Protein AF-A0A9D6QGC8-F1 (afdb_monomer)

Structure (mmCIF, N/CA/C/O backbone):
data_AF-A0A9D6QGC8-F1
#
_entry.id   AF-A0A9D6QGC8-F1
#
loop_
_atom_site.group_PDB
_atom_site.id
_atom_site.type_symbol
_atom_site.label_atom_id
_atom_site.label_alt_id
_atom_site.label_comp_id
_atom_site.label_asym_id
_atom_site.label_entity_id
_atom_site.label_seq_id
_atom_site.pdbx_PDB_ins_code
_atom_site.Cartn_x
_atom_site.Cartn_y
_atom_site.Cartn_z
_atom_site.occupancy
_atom_site.B_iso_or_equiv
_atom_site.auth_seq_id
_atom_site.auth_comp_id
_atom_site.auth_asym_id
_atom_site.auth_atom_id
_atom_site.pdbx_PDB_model_num
ATOM 1 N N . MET A 1 1 ? 54.422 50.737 -32.675 1.00 56.72 1 MET A N 1
ATOM 2 C CA . MET A 1 1 ? 54.166 50.808 -31.214 1.00 56.72 1 MET A CA 1
ATOM 3 C C . MET A 1 1 ? 52.680 50.725 -30.803 1.00 56.72 1 MET A C 1
ATOM 5 O O . MET A 1 1 ? 52.411 50.714 -29.614 1.00 56.72 1 MET A O 1
ATOM 9 N N . LYS A 1 2 ? 51.701 50.590 -31.722 1.00 53.94 2 LYS A N 1
ATOM 10 C CA . LYS A 1 2 ? 50.253 50.582 -31.386 1.00 53.94 2 LYS A CA 1
ATOM 11 C C . LYS A 1 2 ? 49.616 49.194 -31.144 1.00 53.94 2 LYS A C 1
ATOM 13 O O . LYS A 1 2 ? 48.439 49.128 -30.822 1.00 53.94 2 LYS A O 1
ATOM 18 N N . LYS A 1 3 ? 50.363 48.089 -31.296 1.00 56.69 3 LYS A N 1
ATOM 19 C CA . LYS A 1 3 ? 49.828 46.715 -31.143 1.00 56.69 3 LYS A CA 1
ATOM 20 C C . LYS A 1 3 ? 49.886 46.167 -29.709 1.00 56.69 3 LYS A C 1
ATOM 22 O O . LYS A 1 3 ? 49.162 45.233 -29.389 1.00 56.69 3 LYS A O 1
ATOM 27 N N . LEU A 1 4 ? 50.709 46.770 -28.850 1.00 62.41 4 LEU A N 1
ATOM 28 C CA . LEU A 1 4 ? 50.886 46.353 -27.460 1.00 62.41 4 LEU A CA 1
ATOM 29 C C . LEU A 1 4 ? 49.653 46.610 -26.559 1.00 62.41 4 LEU A C 1
ATOM 31 O O . LEU A 1 4 ? 49.290 45.695 -25.827 1.00 62.41 4 LEU A O 1
ATOM 35 N N . PRO A 1 5 ? 48.939 47.758 -26.634 1.00 63.56 5 PRO A N 1
ATOM 36 C CA . PRO A 1 5 ? 47.756 47.971 -25.789 1.00 63.56 5 PRO A CA 1
ATOM 37 C C . PRO A 1 5 ? 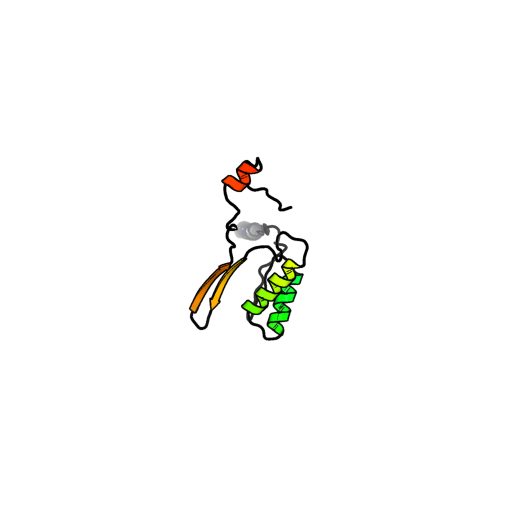46.560 47.097 -26.200 1.00 63.56 5 PRO A C 1
ATOM 39 O O . PRO A 1 5 ? 45.771 46.701 -25.349 1.00 63.56 5 PRO A O 1
ATOM 42 N N . PHE A 1 6 ? 46.449 46.738 -27.485 1.00 66.25 6 PHE A N 1
ATOM 43 C CA . PHE A 1 6 ? 45.386 45.855 -27.976 1.00 66.25 6 PHE A CA 1
ATOM 44 C C . PHE A 1 6 ? 45.568 44.412 -27.484 1.00 66.25 6 PHE A C 1
ATOM 46 O O . PHE A 1 6 ? 44.604 43.762 -27.093 1.00 66.25 6 PHE A O 1
ATOM 53 N N . LEU A 1 7 ? 46.815 43.930 -27.431 1.00 64.12 7 LEU A N 1
ATOM 54 C CA . LEU A 1 7 ? 47.127 42.593 -26.923 1.00 64.12 7 LEU A CA 1
ATOM 55 C C . LEU A 1 7 ? 46.825 42.467 -25.418 1.00 64.12 7 LEU A C 1
ATOM 57 O O . LEU A 1 7 ? 46.305 41.448 -24.975 1.00 64.12 7 LEU A O 1
ATOM 61 N N . VAL A 1 8 ? 47.098 43.523 -24.645 1.00 67.50 8 VAL A N 1
ATOM 62 C CA . VAL A 1 8 ? 46.820 43.572 -23.200 1.00 67.50 8 VAL A CA 1
ATOM 63 C C . VAL A 1 8 ? 45.312 43.582 -22.919 1.00 67.50 8 VAL A C 1
ATOM 65 O O . VAL A 1 8 ? 44.857 42.879 -22.021 1.00 67.50 8 VAL A O 1
ATOM 68 N N . LEU A 1 9 ? 44.517 44.298 -23.720 1.00 63.75 9 LEU A N 1
ATOM 69 C CA . LEU A 1 9 ? 43.056 44.333 -23.571 1.00 63.75 9 LEU A CA 1
ATOM 70 C C . LEU A 1 9 ? 42.395 42.972 -23.886 1.00 63.75 9 LEU A C 1
ATOM 72 O O . LEU A 1 9 ? 41.439 42.561 -23.226 1.00 63.75 9 LEU A O 1
ATOM 76 N N . VAL A 1 10 ? 42.937 42.239 -24.864 1.00 67.12 10 VAL A N 1
ATOM 77 C CA . VAL A 1 10 ? 42.495 40.872 -25.195 1.00 67.12 10 VAL A CA 1
ATOM 78 C C . VAL A 1 10 ? 42.875 39.885 -24.083 1.00 67.12 10 VAL A C 1
ATOM 80 O O . VAL A 1 10 ? 42.065 39.053 -23.692 1.00 67.12 10 VAL A O 1
ATOM 83 N N . LEU A 1 11 ? 44.064 40.013 -23.490 1.00 60.69 11 LEU A N 1
ATOM 84 C CA . LEU A 1 11 ? 44.482 39.164 -22.366 1.00 60.69 11 LEU A CA 1
ATOM 85 C C . LEU A 1 11 ? 43.648 39.388 -21.092 1.00 60.69 11 LEU A C 1
ATOM 87 O O . LEU A 1 11 ? 43.350 38.425 -20.390 1.00 60.69 11 LEU A O 1
ATOM 91 N N . ILE A 1 12 ? 43.219 40.624 -20.817 1.00 62.44 12 ILE A N 1
ATOM 92 C CA . ILE A 1 12 ? 42.368 40.954 -19.656 1.00 62.44 12 ILE A CA 1
ATOM 93 C C . ILE A 1 12 ? 40.920 40.467 -19.852 1.00 62.44 12 ILE A C 1
ATOM 95 O O . ILE A 1 12 ? 40.269 40.047 -18.896 1.00 62.44 12 ILE A O 1
ATOM 99 N N . SER A 1 13 ? 40.410 40.459 -21.087 1.00 59.34 13 SER A N 1
ATOM 100 C CA . SER A 1 13 ? 39.078 39.900 -21.376 1.00 59.34 13 SER A CA 1
ATOM 101 C C . SER A 1 13 ? 39.044 38.367 -21.303 1.00 59.34 13 SER A C 1
ATOM 103 O O . SER A 1 13 ? 38.021 37.810 -20.906 1.00 59.34 13 SER A O 1
ATOM 105 N N . LEU A 1 14 ? 40.162 37.682 -21.578 1.00 57.22 14 LEU A N 1
ATOM 106 C CA . LEU A 1 14 ? 40.279 36.232 -21.371 1.00 57.22 14 LEU A CA 1
ATOM 107 C C . LEU A 1 14 ? 40.348 35.823 -19.888 1.00 57.22 14 LEU A C 1
ATOM 109 O O . LEU A 1 14 ? 39.876 34.741 -19.544 1.00 57.22 14 LEU A O 1
ATOM 113 N N . THR A 1 15 ? 40.893 36.655 -18.995 1.00 57.03 15 THR A N 1
ATOM 114 C CA . THR A 1 15 ? 40.943 36.345 -17.551 1.00 57.03 15 THR A CA 1
ATOM 115 C C . THR A 1 15 ? 39.657 36.719 -16.809 1.00 57.03 15 THR A C 1
ATOM 117 O O . THR A 1 15 ? 39.335 36.089 -15.801 1.00 57.03 15 THR A O 1
ATOM 120 N N . GLY A 1 16 ? 38.873 37.671 -17.329 1.00 53.28 16 GLY A N 1
ATOM 121 C CA . GLY A 1 16 ? 37.574 38.069 -16.770 1.00 53.28 16 GLY A CA 1
ATOM 122 C C . GLY A 1 16 ? 36.447 37.039 -16.931 1.00 53.28 16 GLY A C 1
ATOM 123 O O . GLY A 1 16 ? 35.463 37.102 -16.200 1.00 53.28 16 GLY A O 1
ATOM 124 N N . PHE A 1 17 ? 36.590 36.061 -17.833 1.00 53.75 17 PHE A N 1
ATOM 125 C CA . PHE A 1 17 ? 35.578 35.018 -18.073 1.00 53.75 17 PHE A CA 1
ATOM 126 C C . PHE A 1 17 ? 35.745 33.754 -17.209 1.00 53.75 17 PHE A C 1
ATOM 128 O O . PHE A 1 17 ? 34.935 32.834 -17.301 1.00 53.75 17 PHE A O 1
ATOM 135 N N . SER A 1 18 ? 36.760 33.708 -16.338 1.00 52.72 18 SER A N 1
ATOM 136 C CA . SER A 1 18 ? 37.035 32.557 -15.461 1.00 52.72 18 SER A CA 1
ATOM 137 C C . SER A 1 18 ? 36.443 32.673 -14.053 1.00 52.72 18 SER A C 1
ATOM 139 O O . SER A 1 18 ? 36.814 31.901 -13.166 1.00 52.72 18 SER A O 1
ATOM 141 N N . GLN A 1 19 ? 35.467 33.560 -13.825 1.00 54.50 19 GLN A N 1
ATOM 142 C CA . GLN A 1 19 ? 34.570 33.385 -12.681 1.00 54.50 19 GLN A CA 1
ATOM 143 C C . GLN A 1 19 ? 33.618 32.230 -12.988 1.00 54.50 19 GLN A C 1
ATOM 145 O O . GLN A 1 19 ? 32.498 32.400 -13.461 1.00 54.50 19 GLN A O 1
ATOM 150 N N . SER A 1 20 ? 34.118 31.018 -12.751 1.00 51.34 20 SER A N 1
ATOM 151 C CA . SER A 1 20 ? 33.301 29.817 -12.742 1.00 51.34 20 SER A CA 1
ATOM 152 C C . SER A 1 20 ? 32.107 30.050 -11.824 1.00 51.34 20 SER A C 1
ATOM 154 O O . SER A 1 20 ? 32.278 30.335 -10.638 1.00 51.34 20 SER A O 1
ATOM 156 N N . PHE A 1 21 ? 30.911 29.867 -12.379 1.00 51.66 21 PHE A N 1
ATOM 157 C CA . PHE A 1 21 ? 29.639 29.672 -11.689 1.00 51.66 21 PHE A CA 1
ATOM 158 C C . PHE A 1 21 ? 29.678 28.411 -10.799 1.00 51.66 21 PHE A C 1
ATOM 160 O O . PHE A 1 21 ? 28.855 27.510 -10.919 1.00 51.66 21 PHE A O 1
ATOM 167 N N . ASN A 1 22 ? 30.629 28.323 -9.869 1.00 52.72 22 ASN A N 1
ATOM 168 C CA . ASN A 1 22 ? 30.672 27.302 -8.826 1.00 52.72 22 ASN A CA 1
ATOM 169 C C . ASN A 1 22 ? 29.744 27.672 -7.661 1.00 52.72 22 ASN A C 1
ATOM 171 O O . ASN A 1 22 ? 30.032 27.388 -6.505 1.00 52.72 22 ASN A O 1
ATOM 175 N N . ALA A 1 23 ? 28.578 28.235 -7.968 1.00 52.53 23 ALA A N 1
ATOM 176 C CA . ALA A 1 23 ? 27.414 28.046 -7.124 1.00 52.53 23 ALA A CA 1
ATOM 177 C C . ALA A 1 23 ? 26.822 26.678 -7.486 1.00 52.53 23 ALA A C 1
ATOM 179 O O . ALA A 1 23 ? 25.759 26.596 -8.093 1.00 52.53 23 ALA A O 1
ATOM 180 N N . ARG A 1 24 ? 27.527 25.581 -7.164 1.00 58.41 24 ARG A N 1
ATOM 181 C CA . ARG A 1 24 ? 26.844 24.289 -7.050 1.00 58.41 24 ARG A CA 1
ATOM 182 C C . ARG A 1 24 ? 25.877 24.468 -5.879 1.00 58.41 24 ARG A C 1
ATOM 184 O O . ARG A 1 24 ? 26.365 24.653 -4.762 1.00 58.41 24 ARG A O 1
ATOM 191 N N . PRO A 1 25 ? 24.547 24.442 -6.086 1.00 59.00 25 PRO A N 1
ATOM 192 C CA . PRO A 1 25 ? 23.637 24.270 -4.961 1.00 59.00 25 PRO A CA 1
ATOM 193 C C . PRO A 1 25 ? 24.146 23.036 -4.217 1.00 59.00 25 PRO A C 1
ATOM 195 O O . PRO A 1 25 ? 24.490 22.057 -4.887 1.00 59.00 25 PRO A O 1
ATOM 198 N N . GLY A 1 26 ? 24.308 23.104 -2.891 1.00 66.25 26 GLY A N 1
ATOM 199 C CA . GLY A 1 26 ? 24.860 21.993 -2.111 1.00 66.25 26 GLY A CA 1
ATOM 200 C C . GLY A 1 26 ? 24.269 20.671 -2.605 1.00 66.25 26 GLY A C 1
ATOM 201 O O . GLY A 1 26 ? 23.048 20.532 -2.667 1.00 66.25 26 GLY A O 1
ATOM 202 N N . GLY A 1 27 ? 25.127 19.771 -3.099 1.00 74.25 27 GLY A N 1
ATOM 203 C CA . GLY A 1 27 ? 24.678 18.606 -3.856 1.00 74.25 27 GLY A CA 1
ATOM 204 C C . GLY A 1 27 ? 23.659 17.797 -3.058 1.00 74.25 27 GLY A C 1
ATOM 205 O O . GLY A 1 27 ? 23.874 17.509 -1.879 1.00 74.25 27 GLY A O 1
ATOM 206 N N . THR A 1 28 ? 22.540 17.436 -3.690 1.00 82.56 28 THR A N 1
ATOM 207 C CA . THR A 1 28 ? 21.552 16.559 -3.053 1.00 82.56 28 THR A CA 1
ATOM 208 C C . THR A 1 28 ? 22.207 15.229 -2.666 1.00 82.56 28 THR A C 1
ATOM 210 O O . THR A 1 28 ? 22.909 14.617 -3.468 1.00 82.56 28 THR A O 1
ATOM 213 N N . GLN A 1 29 ? 21.940 14.747 -1.450 1.00 85.31 29 GLN A N 1
ATOM 214 C CA . GLN A 1 29 ? 22.328 13.395 -1.014 1.00 85.31 29 GLN A CA 1
ATOM 215 C C . GLN A 1 29 ? 21.466 12.297 -1.670 1.00 85.31 29 GLN A C 1
ATOM 217 O O . GLN A 1 29 ? 21.697 11.109 -1.467 1.00 85.31 29 GLN A O 1
ATOM 222 N N . LYS A 1 30 ? 20.446 12.690 -2.443 1.00 85.75 30 LYS A N 1
ATOM 223 C CA . LYS A 1 30 ? 19.531 11.811 -3.177 1.00 85.75 30 LYS A CA 1
ATOM 224 C C . LYS A 1 30 ? 19.478 12.279 -4.634 1.00 85.75 30 LYS A C 1
ATOM 226 O O . LYS A 1 30 ? 18.610 13.089 -4.974 1.00 85.75 30 LYS A O 1
ATOM 231 N N . PRO A 1 31 ? 20.438 11.867 -5.479 1.00 89.12 31 PRO A N 1
ATOM 232 C CA . PRO A 1 31 ? 20.408 12.210 -6.893 1.00 89.12 31 PRO A CA 1
ATOM 233 C C . PRO A 1 31 ? 19.198 11.557 -7.586 1.00 89.12 31 PRO A C 1
ATOM 235 O O . PRO A 1 31 ? 18.719 10.517 -7.123 1.00 89.12 31 PRO A O 1
ATOM 238 N N . PRO A 1 32 ? 18.703 12.127 -8.699 1.00 91.25 32 PRO A N 1
ATOM 239 C CA . PRO A 1 32 ? 17.656 11.499 -9.496 1.00 91.25 32 PRO A CA 1
ATOM 240 C C . PRO A 1 32 ? 18.063 10.094 -9.953 1.00 91.25 32 PRO A C 1
ATOM 242 O O . PRO A 1 32 ? 19.122 9.903 -10.558 1.00 91.25 32 PRO A O 1
ATOM 245 N N . LEU A 1 33 ? 17.205 9.114 -9.680 1.00 91.69 33 LEU A N 1
ATOM 246 C CA . LEU A 1 33 ? 17.371 7.747 -10.159 1.00 91.69 33 LEU A CA 1
ATOM 247 C C . LEU A 1 33 ? 16.651 7.584 -11.497 1.00 91.69 33 LEU A C 1
ATOM 249 O O . LEU A 1 33 ? 15.549 8.093 -11.681 1.00 91.69 33 LEU A O 1
ATOM 253 N N . HIS A 1 34 ? 17.264 6.842 -12.416 1.00 94.25 34 HIS A N 1
ATOM 254 C CA . HIS A 1 34 ? 16.695 6.536 -13.725 1.00 94.25 34 HIS A CA 1
ATOM 255 C C . HIS A 1 34 ? 16.523 5.022 -13.855 1.00 94.25 34 HIS A C 1
ATOM 257 O O . HIS A 1 34 ? 17.431 4.262 -13.525 1.00 94.25 34 HIS A O 1
ATOM 263 N N . GLY A 1 35 ? 15.362 4.583 -14.340 1.00 93.12 35 GLY A N 1
ATOM 264 C CA . GLY A 1 35 ? 15.049 3.172 -14.558 1.00 93.12 35 GLY A CA 1
ATOM 265 C C . GLY A 1 35 ? 14.383 2.982 -15.914 1.00 93.12 35 GLY A C 1
ATOM 266 O O . GLY A 1 35 ? 13.453 3.710 -16.248 1.00 93.12 35 GLY A O 1
ATOM 267 N N . LYS A 1 36 ? 14.867 2.018 -16.706 1.00 94.06 36 LYS A N 1
ATOM 268 C CA . LYS A 1 36 ? 14.320 1.713 -18.042 1.00 94.06 36 LYS A CA 1
ATOM 269 C C . LYS A 1 36 ? 13.187 0.683 -18.006 1.00 94.06 36 LYS A C 1
ATOM 271 O O . LYS A 1 36 ? 12.279 0.752 -18.823 1.00 94.06 36 LYS A O 1
ATOM 276 N N . ASN A 1 37 ? 13.264 -0.269 -17.074 1.00 91.94 37 ASN A N 1
ATOM 277 C CA . ASN A 1 37 ? 12.376 -1.435 -17.042 1.00 91.94 37 ASN A CA 1
ATOM 278 C C . ASN A 1 37 ? 11.396 -1.383 -15.867 1.00 91.94 37 ASN A C 1
ATOM 280 O O . ASN A 1 37 ? 10.218 -1.680 -16.026 1.00 91.94 37 ASN A O 1
ATOM 284 N N . TRP A 1 38 ? 11.890 -1.023 -14.685 1.00 94.44 38 TRP A N 1
ATOM 285 C CA . TRP A 1 38 ? 11.096 -0.914 -13.470 1.00 94.44 38 TRP A CA 1
ATOM 286 C C . TRP A 1 38 ? 11.811 -0.017 -12.461 1.00 94.44 38 TRP A C 1
ATOM 288 O O . TRP A 1 38 ? 13.015 0.234 -12.570 1.00 94.44 38 TRP A O 1
ATOM 298 N N . MET A 1 39 ? 11.053 0.462 -11.481 1.00 96.38 39 MET A N 1
ATOM 299 C CA . MET A 1 39 ? 11.557 1.212 -10.340 1.00 96.38 39 MET A CA 1
ATOM 300 C C . MET A 1 39 ? 10.630 0.966 -9.145 1.00 96.38 39 MET A C 1
ATOM 302 O O . MET A 1 39 ? 9.413 0.990 -9.302 1.00 96.38 39 MET A O 1
ATOM 306 N N . ALA A 1 40 ? 11.203 0.729 -7.965 1.00 96.56 40 ALA A N 1
ATOM 307 C CA . ALA A 1 40 ? 10.471 0.602 -6.706 1.00 96.56 40 ALA A CA 1
ATOM 308 C C . ALA A 1 40 ? 10.984 1.671 -5.734 1.00 96.56 40 ALA A C 1
ATOM 310 O O . ALA A 1 40 ? 12.181 1.729 -5.458 1.00 96.56 40 ALA A O 1
ATOM 311 N N . ILE A 1 41 ? 10.096 2.539 -5.243 1.00 95.38 41 ILE A N 1
ATOM 312 C CA . ILE A 1 41 ? 10.448 3.669 -4.368 1.00 95.38 41 ILE A CA 1
ATOM 313 C C . ILE A 1 41 ? 9.512 3.689 -3.165 1.00 95.38 41 ILE A C 1
ATOM 315 O O . ILE A 1 41 ? 8.297 3.627 -3.312 1.00 95.38 41 ILE A O 1
ATOM 319 N N . THR A 1 42 ? 10.079 3.824 -1.971 1.00 93.56 42 THR A N 1
ATOM 320 C CA . THR A 1 42 ? 9.344 4.029 -0.717 1.00 93.56 42 THR A CA 1
ATOM 321 C C . THR A 1 42 ? 10.247 4.744 0.293 1.00 93.56 42 THR A C 1
ATOM 323 O O . THR A 1 42 ? 11.460 4.837 0.095 1.00 93.56 42 THR A O 1
ATOM 326 N N . GLY A 1 43 ? 9.666 5.251 1.383 1.00 90.62 43 GLY A N 1
ATOM 327 C CA . GLY A 1 43 ? 10.395 5.871 2.493 1.00 90.62 43 GLY A CA 1
ATOM 328 C C . GLY A 1 43 ? 11.254 4.895 3.307 1.00 90.62 43 GLY A C 1
ATOM 329 O O . GLY A 1 43 ? 12.106 5.340 4.074 1.00 90.62 43 GLY A O 1
ATOM 330 N N . LYS A 1 44 ? 11.073 3.575 3.134 1.00 92.44 44 LYS A N 1
ATOM 331 C CA . LYS A 1 44 ? 11.839 2.537 3.842 1.00 92.44 44 LYS A CA 1
ATOM 332 C C . LYS A 1 44 ? 12.698 1.702 2.883 1.00 92.44 44 LYS A C 1
ATOM 334 O O . LYS A 1 44 ? 12.142 0.922 2.112 1.00 92.44 44 LYS A O 1
ATOM 339 N N . PRO A 1 45 ? 14.045 1.780 2.951 1.00 94.00 45 PRO A N 1
ATOM 340 C CA . PRO A 1 45 ? 14.926 1.045 2.036 1.00 94.00 45 PRO A CA 1
ATOM 341 C C . PRO A 1 45 ? 14.656 -0.465 1.986 1.00 94.00 45 PRO 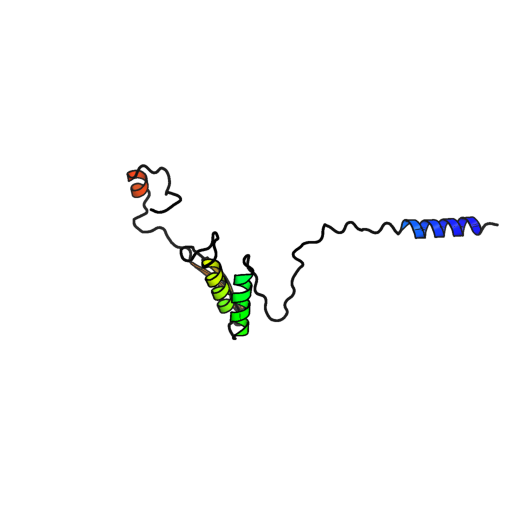A C 1
ATOM 343 O O . PRO A 1 45 ? 14.613 -1.044 0.907 1.00 94.00 45 PRO A O 1
ATOM 346 N N . LEU A 1 46 ? 14.394 -1.095 3.136 1.00 95.50 46 LEU A N 1
ATOM 347 C CA . LEU A 1 46 ? 14.072 -2.525 3.214 1.00 95.50 46 LEU A CA 1
ATOM 348 C C . LEU A 1 46 ? 12.760 -2.883 2.496 1.00 95.50 46 LEU A C 1
ATOM 350 O O . LEU A 1 46 ? 12.678 -3.929 1.856 1.00 95.50 46 LEU A O 1
ATOM 354 N N . ALA A 1 47 ? 11.762 -1.999 2.534 1.00 96.81 47 ALA A N 1
ATOM 355 C CA . ALA A 1 47 ? 10.523 -2.197 1.796 1.00 96.81 47 ALA A CA 1
ATOM 356 C C . ALA A 1 47 ? 10.739 -2.041 0.282 1.00 96.81 47 ALA A C 1
ATOM 358 O O . ALA A 1 47 ? 10.210 -2.840 -0.487 1.00 96.81 47 ALA A O 1
ATOM 359 N N . ALA A 1 48 ? 11.574 -1.088 -0.157 1.00 96.94 48 ALA A N 1
ATOM 360 C CA . ALA A 1 48 ? 11.959 -0.967 -1.568 1.00 96.94 48 ALA A CA 1
ATOM 361 C C . ALA A 1 48 ? 12.640 -2.254 -2.065 1.00 96.94 48 ALA A C 1
ATOM 363 O O . ALA A 1 48 ? 12.316 -2.750 -3.145 1.00 96.94 48 ALA A O 1
ATOM 364 N N . THR A 1 49 ? 13.516 -2.840 -1.242 1.00 97.25 49 THR A N 1
ATOM 365 C CA . THR A 1 49 ? 14.143 -4.142 -1.507 1.00 97.25 49 THR A CA 1
ATOM 366 C C . THR A 1 49 ? 13.112 -5.267 -1.599 1.00 97.25 49 THR A C 1
ATOM 368 O O . THR A 1 49 ? 13.187 -6.077 -2.520 1.00 97.25 49 THR A O 1
ATOM 371 N N . ALA A 1 50 ? 12.115 -5.312 -0.709 1.00 98.12 50 ALA A N 1
ATOM 372 C CA . ALA A 1 50 ? 11.045 -6.312 -0.769 1.00 98.12 50 ALA A CA 1
ATOM 373 C C . ALA A 1 50 ? 10.234 -6.222 -2.076 1.00 98.12 50 ALA A C 1
ATOM 375 O O . ALA A 1 50 ? 9.968 -7.244 -2.718 1.00 98.12 50 ALA A O 1
ATOM 376 N N . GLY A 1 51 ? 9.903 -5.003 -2.515 1.00 98.38 51 GLY A N 1
ATOM 377 C CA . GLY A 1 51 ? 9.259 -4.761 -3.808 1.00 98.38 51 GLY A CA 1
ATOM 378 C C . GLY A 1 51 ? 10.123 -5.204 -4.985 1.00 98.38 51 GLY A C 1
ATOM 379 O O . GLY A 1 51 ? 9.650 -5.925 -5.862 1.00 98.38 51 GLY A O 1
ATOM 380 N 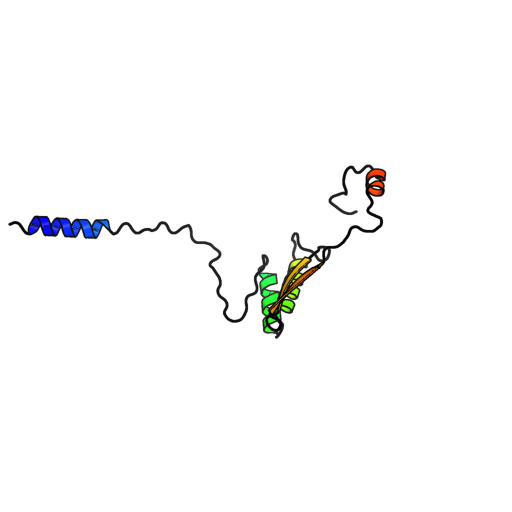N . ALA A 1 52 ? 11.409 -4.843 -4.970 1.00 97.88 52 ALA A N 1
ATOM 381 C CA . ALA A 1 52 ? 12.368 -5.236 -5.999 1.00 97.88 52 ALA A CA 1
ATOM 382 C C . ALA A 1 52 ? 12.509 -6.763 -6.113 1.00 97.88 52 ALA A C 1
ATOM 384 O O . ALA A 1 52 ? 12.440 -7.297 -7.218 1.00 97.88 52 ALA A O 1
ATOM 385 N N . ILE A 1 53 ? 12.639 -7.476 -4.988 1.00 98.19 53 ILE A N 1
ATOM 386 C CA . ILE A 1 53 ? 12.712 -8.947 -4.961 1.00 98.19 53 ILE A CA 1
ATOM 387 C C . ILE A 1 53 ? 11.430 -9.561 -5.533 1.00 98.19 53 ILE A C 1
ATOM 389 O O . ILE A 1 53 ? 11.493 -10.512 -6.308 1.00 98.19 53 ILE A O 1
ATOM 393 N N . THR A 1 54 ? 10.266 -9.026 -5.165 1.00 98.44 54 THR A N 1
ATOM 394 C CA . THR A 1 54 ? 8.968 -9.536 -5.637 1.00 98.44 54 THR A CA 1
ATOM 395 C C . THR A 1 54 ? 8.812 -9.351 -7.144 1.00 98.44 54 THR A C 1
ATOM 397 O O . THR A 1 54 ? 8.420 -10.285 -7.842 1.00 98.44 54 THR A O 1
ATOM 400 N N . PHE A 1 55 ? 9.211 -8.190 -7.669 1.00 97.81 55 PHE A N 1
ATOM 401 C CA . PHE A 1 55 ? 9.238 -7.940 -9.109 1.00 97.81 55 PHE A CA 1
ATOM 402 C C . PHE A 1 55 ? 10.218 -8.878 -9.832 1.00 97.81 55 PHE A C 1
ATOM 404 O O . PHE A 1 55 ? 9.876 -9.491 -10.839 1.00 97.81 55 PHE A O 1
ATOM 411 N N . GLN A 1 56 ? 11.427 -9.061 -9.290 1.00 97.06 56 GLN A N 1
ATOM 412 C CA . GLN A 1 56 ? 12.441 -9.962 -9.857 1.00 97.06 56 GLN A CA 1
ATOM 413 C C . GLN A 1 56 ? 11.993 -11.429 -9.902 1.00 97.06 56 GLN A C 1
ATOM 415 O O . GLN A 1 56 ? 12.423 -12.168 -10.784 1.00 97.06 56 GLN A O 1
ATOM 420 N N . LYS A 1 57 ? 11.106 -11.849 -8.995 1.00 97.75 57 LYS A N 1
ATOM 421 C CA . 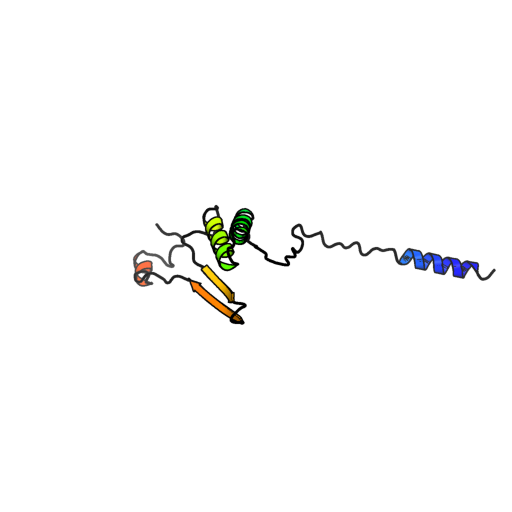LYS A 1 57 ? 10.495 -13.188 -8.987 1.00 97.75 57 LYS A CA 1
ATOM 422 C C . LYS A 1 57 ? 9.379 -13.370 -10.027 1.00 97.75 57 LYS A C 1
ATOM 424 O O . LYS A 1 57 ? 8.736 -14.414 -10.038 1.00 97.75 57 LYS A O 1
ATOM 429 N N . GLY A 1 58 ? 9.153 -12.386 -10.898 1.00 97.38 58 GLY A N 1
ATOM 430 C CA . GLY A 1 58 ? 8.132 -12.431 -11.947 1.00 97.38 58 GLY A CA 1
ATOM 431 C C . GLY A 1 58 ? 6.815 -11.749 -11.575 1.00 97.38 58 GLY A C 1
ATOM 432 O O . GLY A 1 58 ? 5.849 -11.863 -12.326 1.00 97.38 58 GLY A O 1
ATOM 433 N N . GLY A 1 59 ? 6.765 -11.041 -10.442 1.00 97.75 59 GLY A N 1
ATOM 434 C CA . GLY A 1 59 ? 5.628 -10.197 -10.080 1.00 97.75 59 GLY A CA 1
ATOM 435 C C . GLY A 1 59 ? 5.534 -8.937 -10.945 1.00 97.75 59 GLY A C 1
ATOM 436 O O . GLY A 1 59 ? 6.488 -8.525 -11.605 1.00 97.75 59 GLY A O 1
ATOM 437 N N . ASN A 1 60 ? 4.372 -8.293 -10.922 1.00 97.06 60 ASN A N 1
ATOM 438 C CA . ASN A 1 60 ? 4.139 -7.008 -11.577 1.00 97.06 60 ASN A CA 1
ATOM 439 C C . ASN A 1 60 ? 4.302 -5.823 -10.594 1.00 97.06 60 ASN A C 1
ATOM 441 O O . ASN A 1 60 ? 4.677 -5.990 -9.433 1.00 97.06 60 ASN A O 1
ATOM 445 N N . ALA A 1 61 ? 4.030 -4.600 -11.062 1.00 97.31 61 ALA A N 1
ATOM 446 C CA . ALA A 1 61 ? 4.144 -3.391 -10.240 1.00 97.31 61 ALA A CA 1
ATOM 447 C C . ALA A 1 61 ? 3.193 -3.370 -9.024 1.00 97.31 61 ALA A C 1
ATOM 449 O O . ALA A 1 61 ? 3.551 -2.827 -7.981 1.00 97.31 61 ALA A O 1
ATOM 450 N N . VAL A 1 62 ? 2.005 -3.971 -9.140 1.00 97.25 62 VAL A N 1
ATOM 451 C CA . VAL A 1 62 ? 1.037 -4.111 -8.041 1.00 97.25 62 VAL A CA 1
ATOM 452 C C . VAL A 1 62 ? 1.551 -5.113 -7.010 1.00 97.25 62 VAL A C 1
ATOM 454 O O . VAL A 1 62 ? 1.574 -4.788 -5.828 1.00 97.25 62 VAL A O 1
ATOM 457 N N . ASP A 1 63 ? 2.055 -6.275 -7.439 1.00 98.19 63 ASP A N 1
ATOM 458 C CA . ASP A 1 63 ? 2.628 -7.278 -6.525 1.00 98.19 63 ASP A CA 1
ATOM 459 C C . ASP A 1 63 ? 3.818 -6.699 -5.742 1.00 98.19 63 ASP A C 1
ATOM 461 O O . ASP A 1 63 ? 3.927 -6.865 -4.524 1.00 98.19 63 ASP A O 1
ATOM 465 N N . ALA A 1 64 ? 4.689 -5.956 -6.434 1.00 98.38 64 ALA A N 1
ATOM 466 C CA . ALA A 1 64 ? 5.808 -5.254 -5.819 1.00 98.38 64 ALA A CA 1
ATOM 467 C C . ALA A 1 64 ? 5.337 -4.216 -4.787 1.00 98.38 64 ALA A C 1
ATOM 469 O O . ALA A 1 64 ? 5.879 -4.172 -3.683 1.00 98.38 64 ALA A O 1
ATOM 470 N N . ALA A 1 65 ? 4.307 -3.424 -5.104 1.00 97.31 65 ALA A N 1
ATOM 471 C CA . ALA A 1 65 ? 3.729 -2.455 -4.173 1.00 97.31 65 ALA A CA 1
ATOM 472 C C . ALA A 1 65 ? 3.103 -3.132 -2.940 1.00 97.31 65 ALA A C 1
ATOM 474 O O . ALA A 1 65 ? 3.315 -2.669 -1.818 1.00 97.31 65 ALA A O 1
ATOM 475 N N . CYS A 1 66 ? 2.405 -4.259 -3.112 1.00 96.69 66 CYS A N 1
ATOM 476 C CA . CYS A 1 66 ? 1.874 -5.050 -2.000 1.00 96.69 66 CYS A CA 1
ATOM 477 C C . CYS A 1 66 ? 2.992 -5.559 -1.079 1.00 96.69 66 CYS A C 1
ATOM 479 O O . CYS A 1 66 ? 2.883 -5.427 0.139 1.00 96.69 66 CYS A O 1
ATOM 481 N N . ALA A 1 67 ? 4.095 -6.070 -1.635 1.00 97.88 67 ALA A N 1
ATOM 482 C CA . ALA A 1 67 ? 5.254 -6.493 -0.846 1.00 97.88 67 ALA A CA 1
ATOM 483 C C . ALA A 1 67 ? 5.928 -5.322 -0.108 1.00 97.88 67 ALA A C 1
ATOM 485 O O . ALA A 1 67 ? 6.335 -5.467 1.047 1.00 97.88 67 ALA A O 1
ATOM 486 N N . MET A 1 68 ? 6.014 -4.148 -0.746 1.00 97.56 68 MET A N 1
ATOM 487 C CA . MET A 1 68 ? 6.527 -2.926 -0.119 1.00 97.56 68 MET A CA 1
ATOM 488 C C . MET A 1 68 ? 5.665 -2.507 1.075 1.00 97.56 68 MET A C 1
ATOM 490 O O . MET A 1 68 ? 6.209 -2.226 2.143 1.00 97.56 68 MET A O 1
ATOM 494 N N . LEU A 1 69 ? 4.337 -2.488 0.921 1.00 95.50 69 LEU A N 1
ATOM 495 C CA . LEU A 1 69 ? 3.407 -2.159 2.006 1.00 95.50 69 LEU A CA 1
ATOM 496 C C . LEU A 1 69 ? 3.502 -3.182 3.140 1.00 95.50 69 LEU A C 1
ATOM 498 O O . LEU A 1 69 ? 3.721 -2.796 4.285 1.00 95.50 69 LEU A O 1
ATOM 502 N N . ALA A 1 70 ? 3.447 -4.476 2.813 1.00 95.50 70 ALA A N 1
ATOM 503 C CA . ALA A 1 70 ? 3.531 -5.554 3.794 1.00 95.50 70 ALA A CA 1
ATOM 504 C C . ALA A 1 70 ? 4.818 -5.475 4.628 1.00 95.50 70 ALA A C 1
ATOM 506 O O . ALA A 1 70 ? 4.769 -5.582 5.850 1.00 95.50 70 ALA A O 1
ATOM 507 N N . SER A 1 71 ? 5.964 -5.228 3.984 1.00 95.81 71 SER A N 1
ATOM 508 C CA . SER A 1 71 ? 7.240 -5.043 4.681 1.00 95.81 71 SER A CA 1
ATOM 509 C C . SER A 1 71 ? 7.277 -3.752 5.503 1.00 95.81 71 SER A C 1
ATOM 511 O O . SER A 1 71 ? 7.813 -3.746 6.607 1.00 95.81 71 SER A O 1
ATOM 513 N N . THR A 1 72 ? 6.697 -2.658 5.005 1.00 95.12 72 THR A N 1
ATOM 514 C CA . THR A 1 72 ? 6.661 -1.389 5.749 1.00 95.12 72 THR A CA 1
ATOM 515 C C . THR A 1 72 ? 5.865 -1.536 7.047 1.00 95.12 72 THR A C 1
ATOM 517 O O . THR A 1 72 ? 6.328 -1.072 8.085 1.00 95.12 72 THR A O 1
ATOM 520 N N . CYS A 1 73 ? 4.738 -2.256 7.019 1.00 94.50 73 CYS A N 1
ATOM 521 C CA . CYS A 1 73 ? 3.870 -2.479 8.180 1.00 94.50 73 CYS A CA 1
ATOM 522 C C . CYS A 1 73 ? 4.487 -3.351 9.288 1.00 94.50 73 CYS A C 1
ATOM 524 O O . CYS A 1 73 ? 3.903 -3.454 10.364 1.00 94.50 73 CYS A O 1
ATOM 526 N N . THR A 1 74 ? 5.637 -3.997 9.055 1.00 92.88 74 THR A N 1
ATOM 527 C CA . THR A 1 74 ? 6.372 -4.734 10.103 1.00 92.88 74 THR A CA 1
ATOM 528 C C . THR A 1 74 ? 7.464 -3.897 10.766 1.00 92.88 74 THR A C 1
ATOM 530 O O . THR A 1 74 ? 8.128 -4.370 11.685 1.00 92.88 74 THR A O 1
ATOM 533 N N . MET A 1 75 ? 7.721 -2.686 10.272 1.00 90.44 75 MET A N 1
ATOM 534 C CA . MET A 1 75 ? 8.733 -1.785 10.818 1.00 90.44 75 MET A CA 1
ATOM 535 C C . MET A 1 75 ? 8.073 -0.7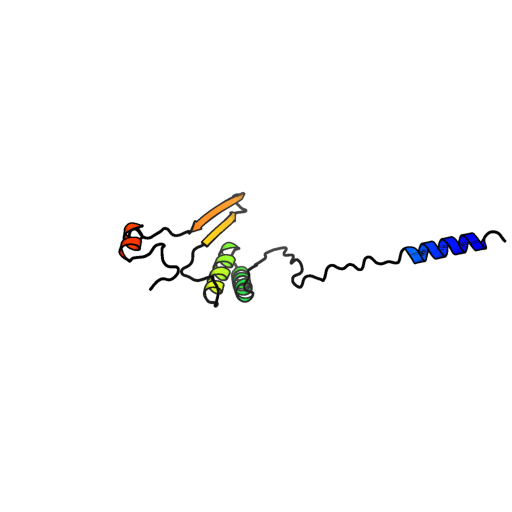99 11.773 1.00 90.44 75 MET A C 1
ATOM 537 O O . MET A 1 75 ? 6.940 -0.386 11.551 1.00 90.44 75 MET A O 1
ATOM 541 N N . TRP A 1 76 ? 8.802 -0.365 12.800 1.00 82.81 76 TRP A N 1
ATOM 542 C CA . TRP A 1 76 ? 8.328 0.714 13.663 1.00 82.81 76 TRP A CA 1
ATOM 543 C C . TRP A 1 76 ? 8.189 2.011 12.852 1.00 82.81 76 TRP A C 1
ATOM 545 O O . TRP A 1 76 ? 9.185 2.567 12.372 1.00 82.81 76 TRP A O 1
ATOM 555 N N . ASP A 1 77 ? 6.949 2.443 12.632 1.00 81.00 77 ASP A N 1
ATOM 556 C CA . ASP A 1 77 ? 6.585 3.649 11.889 1.00 81.00 77 ASP A CA 1
ATOM 557 C C . ASP A 1 77 ? 5.115 4.031 12.129 1.00 81.00 77 ASP A C 1
ATOM 559 O O . ASP A 1 77 ? 4.391 3.353 12.853 1.00 81.00 77 ASP A O 1
ATOM 563 N N . VAL A 1 78 ? 4.662 5.096 11.466 1.00 82.19 78 VAL A N 1
ATOM 564 C CA . VAL A 1 78 ? 3.256 5.517 11.392 1.00 82.19 78 VAL A CA 1
ATOM 565 C C . VAL A 1 78 ? 2.380 4.617 10.504 1.00 82.19 78 VAL A C 1
ATOM 567 O O . VAL A 1 78 ? 1.159 4.725 10.558 1.00 82.19 78 VAL A O 1
ATOM 570 N N . LEU A 1 79 ? 2.970 3.735 9.684 1.00 89.12 79 LEU A N 1
ATOM 571 C CA . LEU A 1 79 ? 2.241 2.746 8.877 1.00 89.12 79 LEU A CA 1
ATOM 572 C C . LEU A 1 79 ? 2.115 1.418 9.630 1.00 89.12 79 LEU A C 1
ATOM 574 O O . LEU A 1 79 ? 3.102 0.891 10.137 1.00 89.12 79 LEU A O 1
ATOM 578 N N . SER A 1 80 ? 0.913 0.840 9.641 1.00 89.56 80 SER A N 1
ATOM 579 C CA . SER A 1 80 ? 0.640 -0.445 10.288 1.00 89.56 80 SER A CA 1
ATOM 580 C C . SER A 1 80 ? -0.482 -1.211 9.585 1.00 89.56 80 SER A C 1
ATOM 582 O O . SER A 1 80 ? -1.223 -0.653 8.776 1.00 89.56 80 SER A O 1
ATOM 584 N N . TRP A 1 81 ? -0.642 -2.490 9.931 1.00 90.69 81 TRP A N 1
ATOM 585 C CA . TRP A 1 81 ? -1.704 -3.356 9.404 1.00 90.69 81 TRP A CA 1
ATOM 586 C C . TRP A 1 81 ? -3.131 -2.906 9.754 1.00 90.69 81 TRP A C 1
ATOM 588 O O . TRP A 1 81 ? -4.066 -3.326 9.082 1.00 90.69 81 TRP A O 1
ATOM 598 N N . GLY A 1 82 ? -3.302 -2.068 10.782 1.00 89.06 82 GLY A N 1
ATOM 599 C CA . GLY A 1 82 ? -4.597 -1.496 11.171 1.00 89.06 82 GLY A CA 1
ATOM 600 C C . GLY A 1 82 ? -4.894 -0.131 10.545 1.00 89.06 82 GLY A C 1
ATOM 601 O O . GLY A 1 82 ? -5.871 0.503 10.929 1.00 89.06 82 GLY A O 1
ATOM 602 N N . GLY A 1 83 ? -4.027 0.349 9.648 1.00 90.44 83 GLY A N 1
ATOM 603 C CA . GLY A 1 83 ? -4.227 1.599 8.926 1.00 90.44 83 GLY A CA 1
ATOM 604 C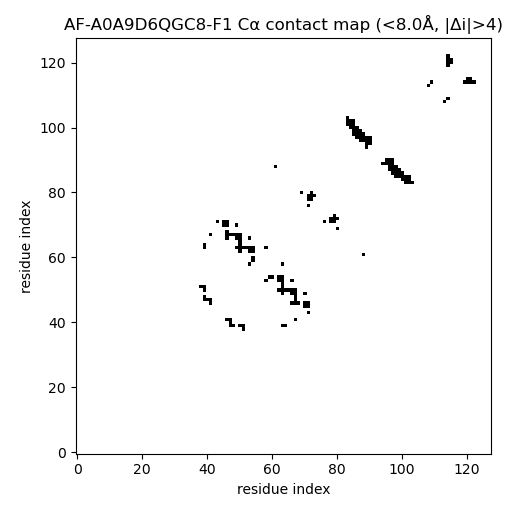 C . GLY A 1 83 ? -5.159 1.458 7.723 1.00 90.44 83 GLY A C 1
ATOM 605 O O . GLY A 1 83 ? -5.789 0.429 7.493 1.00 90.44 83 GLY A O 1
ATOM 606 N N . GLU A 1 84 ? -5.196 2.512 6.918 1.00 93.25 84 GLU A N 1
ATOM 607 C CA . GLU A 1 84 ? -6.007 2.601 5.705 1.00 93.25 84 GLU A CA 1
ATOM 608 C C . GLU A 1 84 ? -5.106 2.909 4.505 1.00 93.25 84 GLU A C 1
ATOM 610 O O . GLU A 1 84 ? -3.958 3.335 4.659 1.00 93.25 84 GLU A O 1
ATOM 615 N N . THR A 1 85 ? -5.578 2.660 3.285 1.00 91.88 85 THR A N 1
ATOM 616 C CA . THR A 1 85 ? -4.770 2.889 2.078 1.00 91.88 85 THR A CA 1
ATOM 617 C C . THR A 1 85 ? -5.624 3.372 0.917 1.00 91.88 85 THR A C 1
ATOM 619 O O . THR A 1 85 ? -6.756 2.939 0.710 1.00 91.88 85 THR A O 1
ATOM 622 N N . GLN A 1 86 ? -5.047 4.249 0.106 1.00 94.75 86 GLN A N 1
ATOM 623 C CA . GLN A 1 86 ? -5.564 4.610 -1.203 1.00 94.75 86 GLN A CA 1
ATOM 624 C C . GLN A 1 86 ? -4.512 4.291 -2.257 1.00 94.75 86 GLN A C 1
ATOM 626 O O . GLN A 1 86 ? -3.313 4.458 -2.028 1.00 94.75 86 GLN A O 1
ATOM 631 N N . ALA A 1 87 ? -4.958 3.844 -3.427 1.00 96.69 87 ALA A N 1
ATOM 632 C CA . ALA A 1 87 ? -4.060 3.524 -4.526 1.00 96.69 87 ALA A CA 1
ATOM 633 C C . ALA A 1 87 ? -4.577 4.087 -5.847 1.00 96.69 87 ALA A C 1
ATOM 635 O O . ALA A 1 87 ? -5.772 4.042 -6.136 1.00 96.69 87 ALA A O 1
ATOM 636 N N . LEU A 1 88 ? -3.646 4.570 -6.667 1.00 98.00 88 LEU A N 1
ATOM 637 C CA . LEU A 1 88 ? -3.873 4.890 -8.070 1.00 98.00 88 LEU A CA 1
ATOM 638 C C . LEU A 1 88 ? -3.022 3.943 -8.906 1.00 98.00 88 LEU A C 1
ATOM 640 O O . LEU A 1 88 ? -1.796 3.947 -8.814 1.00 98.00 88 LEU A O 1
ATOM 644 N N . ILE A 1 89 ? -3.681 3.119 -9.710 1.00 98.00 89 ILE A N 1
ATOM 645 C CA . ILE A 1 89 ? -3.042 2.070 -10.497 1.00 98.00 89 ILE A CA 1
ATOM 646 C C . ILE A 1 89 ? -3.308 2.358 -11.966 1.00 98.00 89 ILE A C 1
ATOM 648 O O . ILE A 1 89 ? -4.443 2.279 -12.432 1.00 98.00 89 ILE A O 1
ATOM 652 N N . TYR A 1 90 ? -2.257 2.674 -12.714 1.00 98.06 90 TYR A N 1
ATOM 653 C CA . TYR A 1 90 ? -2.359 2.778 -14.162 1.00 98.06 90 TYR A CA 1
ATOM 654 C C . TYR A 1 90 ? -2.247 1.391 -14.799 1.00 98.06 90 TYR A C 1
ATOM 656 O O . TYR A 1 90 ? -1.247 0.695 -14.622 1.00 98.06 90 TYR A O 1
ATOM 664 N N . ASN A 1 91 ? -3.261 0.996 -15.565 1.00 97.19 91 ASN A N 1
ATOM 665 C CA . ASN A 1 91 ? -3.223 -0.219 -16.366 1.00 97.19 91 ASN A CA 1
ATOM 666 C C . ASN A 1 91 ? -2.850 0.135 -17.816 1.00 97.19 91 ASN A C 1
ATOM 668 O O . ASN A 1 91 ? -3.684 0.698 -18.531 1.00 97.19 91 ASN A O 1
ATOM 672 N N . PRO A 1 92 ? -1.645 -0.231 -18.292 1.00 95.69 92 PRO A N 1
ATOM 673 C CA . PRO A 1 92 ? -1.195 0.119 -19.637 1.00 95.69 92 PRO A CA 1
ATOM 674 C C . PRO A 1 92 ? -1.962 -0.613 -20.744 1.00 95.69 92 PRO A C 1
ATOM 676 O O . PRO A 1 92 ? -2.024 -0.110 -21.861 1.00 95.69 92 PRO A O 1
ATOM 679 N N . LYS A 1 93 ? -2.573 -1.773 -20.458 1.00 96.62 93 LYS A N 1
ATOM 680 C CA . LYS A 1 93 ? -3.358 -2.528 -21.450 1.00 96.62 93 LYS A CA 1
ATOM 681 C C . LYS A 1 93 ? -4.682 -1.839 -21.754 1.00 96.62 93 LYS A C 1
ATOM 683 O O . LYS A 1 93 ? -5.113 -1.814 -22.899 1.00 96.62 93 LYS A O 1
ATOM 688 N N . THR A 1 94 ? -5.325 -1.291 -20.726 1.00 97.50 94 THR A N 1
ATOM 689 C CA . THR A 1 94 ? -6.613 -0.600 -20.870 1.00 97.50 94 THR A CA 1
ATOM 690 C C . THR 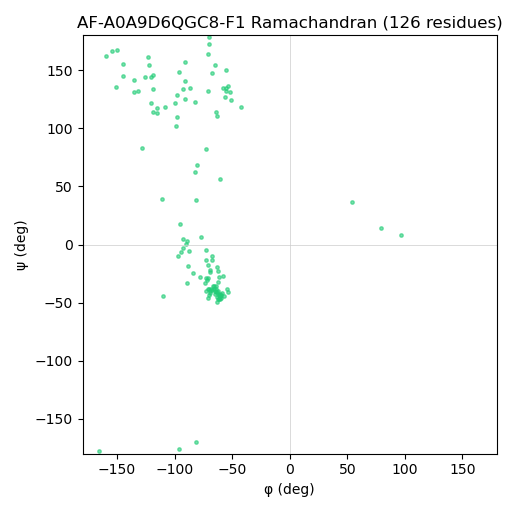A 1 94 ? -6.465 0.913 -20.986 1.00 97.50 94 THR A C 1
ATOM 692 O O . THR A 1 94 ? -7.459 1.579 -21.246 1.00 97.50 94 THR A O 1
ATOM 695 N N . GLN A 1 95 ? -5.264 1.452 -20.745 1.00 97.81 95 GLN A N 1
ATOM 696 C CA . GLN A 1 95 ? -4.959 2.887 -20.667 1.00 97.81 95 GLN A CA 1
ATOM 697 C C . GLN A 1 95 ? -5.854 3.640 -19.674 1.00 97.81 95 GLN A C 1
ATOM 699 O O . GLN A 1 95 ? -6.265 4.776 -19.900 1.00 97.81 95 GLN A O 1
ATOM 704 N N . LYS A 1 96 ? -6.188 2.986 -18.559 1.00 98.06 96 LYS A N 1
ATOM 705 C CA . LYS A 1 96 ? -7.056 3.549 -17.519 1.00 98.06 96 LYS A CA 1
ATOM 706 C C . LYS A 1 96 ? -6.310 3.640 -16.205 1.00 98.06 96 LYS A C 1
ATOM 708 O O . LYS A 1 96 ? -5.509 2.765 -15.879 1.00 98.06 96 LYS A O 1
ATOM 713 N N . VAL A 1 97 ? -6.634 4.675 -15.440 1.00 98.19 97 VAL A N 1
ATOM 714 C CA . VAL A 1 97 ? -6.274 4.768 -14.028 1.00 98.19 97 VAL A CA 1
ATOM 715 C C . VAL A 1 97 ? -7.414 4.171 -13.215 1.00 98.19 97 VAL A C 1
ATOM 717 O O . VAL A 1 97 ? -8.567 4.572 -13.360 1.00 98.19 97 VAL A O 1
ATOM 720 N N . ILE A 1 98 ? -7.085 3.198 -12.378 1.00 97.56 98 ILE A N 1
ATOM 721 C CA . ILE A 1 98 ? -7.984 2.601 -11.398 1.00 97.56 98 ILE A CA 1
ATOM 722 C C . ILE A 1 98 ? -7.656 3.241 -10.056 1.00 97.56 98 ILE A C 1
ATOM 724 O O . ILE A 1 98 ? -6.515 3.171 -9.600 1.00 97.56 98 ILE A O 1
ATOM 728 N N . ALA A 1 99 ? -8.652 3.867 -9.438 1.00 98.00 99 ALA A N 1
ATOM 729 C CA . ALA A 1 99 ? -8.544 4.382 -8.084 1.00 98.00 99 ALA A CA 1
ATOM 730 C C . ALA A 1 99 ? -9.170 3.384 -7.109 1.00 98.00 99 ALA A C 1
ATOM 732 O O . ALA A 1 99 ? -10.309 2.959 -7.300 1.00 98.00 99 ALA A O 1
ATOM 733 N N . ILE A 1 100 ? -8.427 3.021 -6.068 1.00 96.50 100 ILE A N 1
ATOM 734 C CA . ILE A 1 100 ? -8.918 2.201 -4.962 1.00 96.50 100 ILE A CA 1
ATOM 735 C C . ILE A 1 100 ? -9.040 3.107 -3.747 1.00 96.50 100 ILE A C 1
ATOM 737 O O . ILE A 1 100 ? -8.043 3.658 -3.275 1.00 96.50 100 ILE A O 1
ATOM 741 N N . ASN A 1 101 ? -10.268 3.239 -3.251 1.00 96.25 101 ASN A N 1
ATOM 742 C CA . ASN A 1 101 ? -10.552 3.838 -1.959 1.00 96.25 101 ASN A CA 1
ATOM 743 C C . ASN A 1 101 ? -10.754 2.713 -0.938 1.00 96.25 101 ASN A C 1
ATOM 745 O O . ASN A 1 101 ? -11.809 2.083 -0.932 1.00 96.25 101 ASN A O 1
ATOM 749 N N . ALA A 1 102 ? -9.739 2.455 -0.112 1.00 94.06 102 ALA A N 1
ATOM 750 C CA . ALA A 1 102 ? -9.829 1.543 1.025 1.00 94.06 102 ALA A CA 1
ATOM 751 C C . ALA A 1 102 ? -9.752 2.313 2.355 1.00 94.06 102 ALA A C 1
ATOM 753 O O . ALA A 1 102 ? -9.105 1.871 3.303 1.00 94.06 102 ALA A O 1
ATOM 754 N N . LEU A 1 103 ? -10.397 3.485 2.402 1.00 94.62 103 LEU A N 1
ATOM 755 C CA . LEU A 1 103 ? -10.720 4.158 3.655 1.00 94.62 103 LEU A CA 1
ATOM 756 C C . LEU A 1 103 ? -11.828 3.387 4.372 1.00 94.62 103 LEU A C 1
ATOM 758 O O . LEU A 1 103 ? -12.843 3.027 3.766 1.00 94.62 103 LEU A O 1
ATOM 762 N N . GLY A 1 104 ? -11.623 3.140 5.659 1.00 91.50 104 GLY A N 1
ATOM 763 C CA . GLY A 1 104 ? -12.645 2.611 6.534 1.00 91.50 104 GLY A CA 1
ATOM 764 C C . GLY A 1 104 ? -13.733 3.646 6.795 1.00 91.50 104 GLY A C 1
ATOM 765 O O . GLY A 1 104 ? -13.660 4.818 6.417 1.00 91.50 104 GLY A O 1
ATOM 766 N N . VAL A 1 105 ? -14.784 3.185 7.458 1.00 93.12 105 VAL A N 1
ATOM 767 C CA . VAL A 1 105 ? -15.869 4.037 7.939 1.00 93.12 105 VAL A CA 1
ATOM 768 C C . VAL A 1 105 ? -15.995 3.876 9.441 1.00 93.12 105 VAL A C 1
ATOM 770 O O . VAL A 1 105 ? -15.637 2.836 9.999 1.00 93.12 105 VAL A O 1
ATOM 773 N N . ALA A 1 106 ? -16.519 4.908 10.097 1.00 93.88 106 ALA A N 1
ATOM 774 C CA . ALA A 1 106 ? -16.804 4.839 11.520 1.00 93.88 106 ALA A CA 1
ATOM 775 C C . ALA A 1 106 ? -17.718 3.627 11.818 1.00 93.88 106 ALA A C 1
ATOM 777 O O . ALA A 1 106 ? -18.702 3.416 11.099 1.00 93.88 106 ALA A O 1
ATOM 778 N N . PRO A 1 107 ? -17.427 2.830 12.864 1.00 93.19 107 PRO A N 1
ATOM 779 C CA . PRO A 1 107 ? -18.310 1.753 13.297 1.00 93.19 107 PRO A CA 1
ATOM 780 C C . PRO A 1 107 ? -19.718 2.273 13.599 1.00 93.19 107 PRO A C 1
ATOM 782 O O . PRO A 1 107 ? -19.880 3.395 14.072 1.00 93.19 107 PRO A O 1
ATOM 785 N N . THR A 1 108 ? -20.744 1.443 13.416 1.00 94.94 108 THR A N 1
ATOM 786 C CA . THR A 1 108 ? -22.155 1.842 13.605 1.00 94.94 108 THR A CA 1
ATOM 787 C C . THR A 1 108 ? -22.474 2.377 15.007 1.00 94.94 108 THR A C 1
ATOM 789 O O . THR A 1 108 ? -23.380 3.191 15.156 1.00 94.94 108 THR A O 1
ATOM 792 N N . GLY A 1 109 ? -21.724 1.959 16.032 1.00 93.50 109 GLY A N 1
ATOM 793 C CA . GLY A 1 109 ? -21.860 2.454 17.408 1.00 93.50 109 GLY A CA 1
ATOM 794 C C . GLY A 1 109 ? -21.046 3.713 17.733 1.00 93.50 109 GLY A C 1
ATOM 795 O O . GLY A 1 109 ? -21.177 4.250 18.830 1.00 93.50 109 GLY A O 1
ATOM 796 N N . ALA A 1 110 ? -20.202 4.194 16.817 1.00 93.38 110 ALA A N 1
ATOM 797 C CA . ALA A 1 110 ? -19.369 5.378 17.015 1.00 93.38 110 ALA A CA 1
ATOM 798 C C . ALA A 1 110 ? -20.165 6.669 16.741 1.00 93.38 110 ALA A C 1
ATOM 800 O O . ALA A 1 110 ? -19.847 7.433 15.830 1.00 93.38 110 ALA A O 1
ATOM 801 N N . THR A 1 111 ? -21.220 6.906 17.524 1.00 94.62 111 THR A N 1
ATOM 802 C CA . THR A 1 111 ? -22.087 8.086 17.387 1.00 94.62 111 THR A CA 1
ATOM 803 C C . THR A 1 111 ? -21.616 9.256 18.260 1.00 94.62 111 THR A C 1
ATOM 805 O O . THR A 1 111 ? -20.958 9.043 19.285 1.00 94.62 111 THR A O 1
ATOM 808 N N . PRO A 1 112 ? -21.972 10.509 17.923 1.00 94.62 112 PRO A N 1
ATOM 809 C CA . PRO A 1 112 ? -21.711 11.654 18.794 1.00 94.62 112 PRO A CA 1
ATOM 810 C C . PRO A 1 112 ? -22.269 11.474 20.215 1.00 94.62 112 PRO A C 1
ATOM 812 O O . PRO A 1 112 ? -21.616 11.860 21.184 1.00 94.62 112 PRO A O 1
ATOM 815 N N . GLU A 1 113 ? -23.447 10.861 20.356 1.00 95.31 113 GLU A N 1
ATOM 816 C CA . GLU A 1 113 ? -24.101 10.593 21.643 1.00 95.31 113 GLU A CA 1
ATOM 817 C C . GLU A 1 113 ? -23.290 9.607 22.485 1.00 95.31 113 GLU A C 1
ATOM 819 O O . GLU A 1 113 ? -23.143 9.817 23.687 1.00 95.31 113 GLU A O 1
ATOM 824 N N . PHE A 1 114 ? -22.711 8.573 21.864 1.00 94.62 114 PHE A N 1
ATOM 825 C CA . PHE A 1 114 ? -21.846 7.612 22.547 1.00 94.62 114 PHE A CA 1
ATOM 826 C C . PHE A 1 114 ? -20.614 8.292 23.156 1.00 94.62 114 PHE A C 1
ATOM 828 O O . PHE A 1 114 ? -20.297 8.067 24.325 1.00 94.62 114 PHE A O 1
ATOM 835 N N . PHE A 1 115 ? -19.931 9.154 22.397 1.00 94.94 115 PHE A N 1
ATOM 836 C CA . PHE A 1 115 ? -18.742 9.854 22.895 1.00 94.94 115 PHE A CA 1
ATOM 837 C C . PHE A 1 115 ? -19.089 10.898 23.961 1.00 94.94 115 PHE A C 1
ATOM 839 O O . PHE A 1 115 ? -18.441 10.935 25.010 1.00 94.94 115 PHE A O 1
ATOM 846 N N . LYS A 1 116 ? -20.154 11.683 23.755 1.00 95.50 116 LYS A N 1
ATOM 847 C CA . LYS A 1 116 ? -20.641 12.653 24.750 1.00 95.50 116 LYS A CA 1
ATOM 848 C C . LYS A 1 116 ? -21.098 11.977 26.042 1.00 95.50 116 LYS A C 1
ATOM 850 O O . LYS A 1 116 ? -20.789 12.471 27.120 1.00 95.50 116 LYS A O 1
ATOM 855 N N . GLY A 1 117 ? -21.770 10.827 25.948 1.00 95.69 117 GLY A N 1
ATO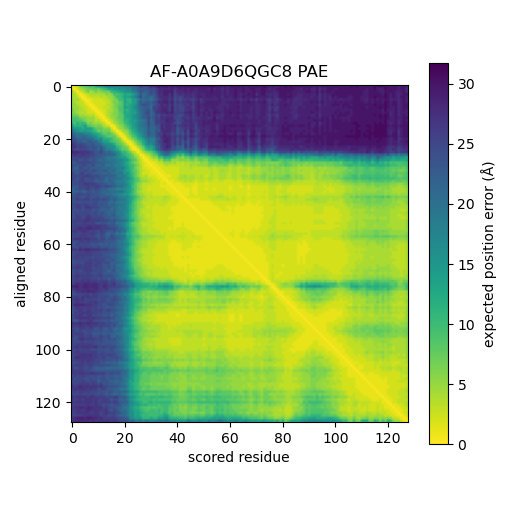M 856 C CA . GLY A 1 117 ? -22.200 10.031 27.103 1.00 95.69 117 GLY A CA 1
ATOM 857 C C . GLY A 1 117 ? -21.039 9.515 27.960 1.00 95.69 117 GLY A C 1
ATOM 858 O O . GLY A 1 117 ? -21.218 9.274 29.149 1.00 95.69 117 GLY A O 1
ATOM 859 N N . LYS A 1 118 ? -19.832 9.410 27.389 1.00 93.12 118 LYS A N 1
ATOM 860 C CA . LYS A 1 118 ? -18.587 9.103 28.113 1.00 93.12 118 LYS A CA 1
ATOM 861 C C . LYS A 1 118 ? -17.849 10.342 28.639 1.00 93.12 118 LYS A C 1
ATOM 863 O O . LYS A 1 118 ? -16.764 10.206 29.195 1.00 93.12 118 LYS A O 1
ATOM 868 N N . GLY A 1 119 ? -18.405 11.540 28.458 1.00 95.62 119 GLY A N 1
ATOM 869 C CA . GLY A 1 119 ? -17.782 12.802 28.860 1.00 95.62 119 GLY A CA 1
ATOM 870 C C . GLY A 1 119 ? -16.711 13.317 27.894 1.00 95.62 119 GLY A C 1
ATOM 871 O O . GLY A 1 119 ? -15.953 14.214 28.255 1.00 95.62 119 GLY A O 1
ATOM 872 N N . TYR A 1 120 ? -16.624 12.776 26.674 1.00 94.81 120 TYR A N 1
ATOM 873 C CA . TYR A 1 120 ? -15.673 13.258 25.675 1.00 94.81 120 TYR A CA 1
ATOM 874 C C . TY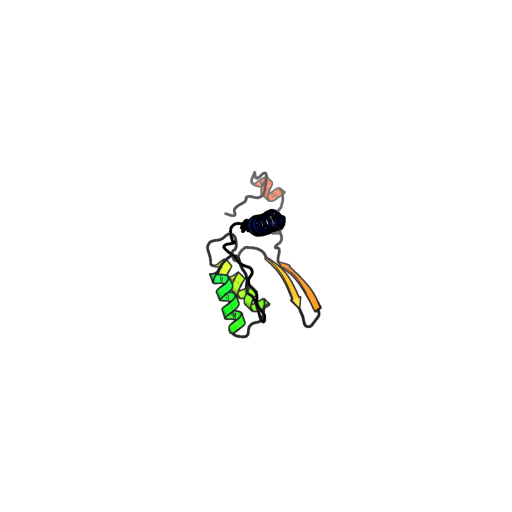R A 1 120 ? -16.246 14.418 24.854 1.00 94.81 120 TYR A C 1
ATOM 876 O O . TYR A 1 120 ? -17.355 14.336 24.328 1.00 94.81 120 TYR A O 1
ATOM 884 N N . ASN A 1 121 ? -15.438 15.466 24.666 1.00 92.25 121 ASN A N 1
ATOM 885 C CA . ASN A 1 121 ? -15.745 16.557 23.733 1.00 92.25 121 ASN A CA 1
ATOM 886 C C . ASN A 1 121 ? -15.463 16.173 22.267 1.00 92.25 121 ASN A C 1
ATOM 888 O O . ASN A 1 121 ? -16.113 16.689 21.362 1.00 92.25 121 ASN A O 1
ATOM 892 N N . PHE A 1 122 ? -14.518 15.253 22.041 1.00 92.00 122 PHE A N 1
ATOM 893 C CA . PHE A 1 122 ? -14.109 14.730 20.733 1.00 92.00 122 PHE A CA 1
ATOM 894 C C . PHE A 1 122 ? -13.752 13.241 20.859 1.00 92.00 122 PHE A C 1
ATOM 896 O O . PHE A 1 122 ? -13.366 12.825 21.956 1.00 92.00 122 PHE A O 1
ATOM 903 N N . PRO A 1 123 ? -13.836 12.433 19.783 1.00 91.38 123 PRO A N 1
ATOM 904 C CA . PRO A 1 123 ? -13.334 11.062 19.810 1.00 91.38 123 PRO A CA 1
ATOM 905 C C . PRO A 1 123 ? -11.866 11.020 20.273 1.00 91.38 123 PRO A C 1
ATOM 907 O O . PRO A 1 123 ? -11.078 11.872 19.856 1.00 91.38 123 PRO A O 1
ATOM 910 N N . PRO A 1 124 ? -11.485 10.077 21.150 1.00 92.00 124 PRO A N 1
ATOM 911 C CA . PRO A 1 124 ? -10.123 9.996 21.662 1.00 92.00 124 PRO A CA 1
ATOM 912 C C . PRO A 1 124 ? -9.131 9.606 20.557 1.00 92.00 124 PRO A C 1
ATOM 914 O O . PRO A 1 124 ? -9.456 8.831 19.662 1.00 92.00 124 PRO A O 1
ATOM 917 N N . ASN A 1 125 ? -7.896 10.109 20.657 1.00 89.88 125 ASN A N 1
ATOM 918 C CA . ASN A 1 125 ? -6.826 9.824 19.688 1.00 89.88 125 ASN A CA 1
ATOM 919 C C . ASN A 1 125 ? -6.316 8.375 19.743 1.00 89.88 125 ASN A C 1
ATOM 921 O O . ASN A 1 125 ? -5.719 7.899 18.782 1.00 89.88 125 ASN A O 1
ATOM 925 N N . TYR A 1 126 ? -6.517 7.697 20.873 1.00 86.81 126 TYR A N 1
ATOM 926 C CA . TYR A 1 126 ? -6.075 6.326 21.097 1.00 86.81 126 TYR A CA 1
ATOM 927 C C . TYR A 1 126 ? -7.263 5.465 21.525 1.00 86.81 126 TYR A C 1
ATOM 929 O O . TYR A 1 126 ? -8.167 5.938 22.222 1.00 86.81 126 TYR A O 1
ATOM 937 N N . GLY A 1 127 ? -7.254 4.209 21.076 1.00 82.31 127 GLY A N 1
ATOM 938 C CA . GLY A 1 127 ? -8.169 3.179 21.558 1.00 82.31 127 GLY A CA 1
ATOM 939 C C . GLY A 1 127 ? -7.862 2.761 23.005 1.00 82.31 127 GLY A C 1
ATOM 940 O O . GLY A 1 127 ? -6.937 3.309 23.608 1.00 82.31 127 GLY A O 1
ATOM 941 N N . PRO A 1 128 ? -8.654 1.833 23.571 1.00 67.12 128 PRO A N 1
ATOM 942 C CA . PRO A 1 128 ? -8.346 1.213 24.861 1.00 67.12 128 PRO A CA 1
ATOM 943 C C . PRO A 1 128 ? -6.987 0.499 24.869 1.00 67.12 128 PRO A C 1
ATOM 945 O O . PRO A 1 128 ? -6.508 0.110 23.778 1.00 67.12 128 PRO A O 1
#

Secondary structure (DSSP, 8-state):
--SHHHHHHHHHHHHHTT----------SSPPP--SS-----SSHHHHHHHHHHHHTT--HHHHHHHHHHHHTTSSSS--TTS-EEEEEEETTTTEEEEEEE-----TT--HHHHHHTT-SS--SS--

Radius of gyration: 29.39 Å; Cα contacts (8 Å, |Δi|>4): 88; chains: 1; bounding box: 78×64×60 Å

Nearest PDB structures (foldseek):
  3a75-assembly2_C  TM=8.341E-01  e=1.277E-04  Bacillus subtilis
  5hft-assembly1_A  TM=9.106E-01  e=1.529E-02  Klebsiella pneumoniae subsp. pneumoniae MGH 78578
  5hft-assembly2_C  TM=9.189E-01  e=2.757E-02  Klebsiella pneumoniae subsp. pneumoniae MGH 78578

Mean predicted aligned error: 11.15 Å

Solvent-accessible surface area (backbone atoms only — not comparable to full-atom values): 8296 Å² total; per-residue (Å²): 133,78,65,61,67,57,52,53,54,53,55,52,56,64,62,67,70,65,73,70,81,76,76,65,68,82,76,68,96,70,69,92,83,85,65,93,87,66,82,64,85,61,98,43,69,70,17,25,49,41,11,46,53,39,32,73,74,72,41,51,74,65,54,10,48,51,38,22,50,58,48,43,37,75,42,99,65,97,52,44,86,86,62,69,53,73,47,80,44,76,38,82,91,77,74,40,76,47,76,47,83,48,68,80,74,81,56,93,75,72,41,75,65,55,41,45,75,72,73,37,96,59,85,71,97,64,80,134

pLDDT: mean 86.51, std 14.98, range [51.34, 98.44]

Sequence (128 aa):
MKKLPFLVLVLISLTGFSQSFNARPGGTQKPPLHGKNWMAITGKPLAATAGAITFQKGGNAVDAACAMLASTCTMWDVLSWGGETQALIYNPKTQKVIAINALGVAPTGATPEFFKGKGYNFPPNYGP

Foldseek 3Di:
DPVVVVVVVVVVVVVVVPPPPPPPPPDDPDDDDDDDPDAFDDPDPVLSVQLVVQVVVVDDNVSSVVSSLVVVQVDPDPRHPPDFDWDWDQDPVVRDTDIDGRDDDDPPCPDPCNCVVVVHPDPDPDDD